Protein AF-A0AAV8YB51-F1 (afdb_monomer_lite)

Sequence (86 aa):
MRQQFGNPEVTRVWKCGNMLTATSKIATKLQPALGQVSRQMSVISGPPQVKISPVEKAIHGVVIAVGMMAIPAWVLVNIKNYRAHE

Secondary structure (DSSP, 8-state):
-------HHHHHHHHHHHHHHHHHHHHHHHHHHHHHHT------PPSPSS---HHHHHHHHHHHHHHHHHHHHHHHHTHHHHTT--

Foldseek 3Di:
DDDDPDDPVVVVVVVVVVVVVVVVVVVVVCVVVVVVVPPPPPPPDDDDPDDDDPVNVVVVVVVVVCVVVVVVVVVVVCPVVVVVVD

pLDDT: mean 74.48, std 19.02, range [39.25, 98.25]

InterPro domains:
  IPR003205 Cytochrome c oxidase, subunit 8 [PF02285] (43-83)
  IPR003205 Cytochrome c oxidase, subunit 8 [PTHR16717] (28-85)
  IPR036548 Cytochrome c oxidase, subunit 8 superfamily [G3DSA:4.10.81.10] (43-84)
  IPR036548 Cytochrome c oxidase, subunit 8 superfamily [SSF81431] (44-84)

Organism: NCBI:txid1265417

Structure (mmCIF, N/CA/C/O backbone):
data_AF-A0AAV8YB51-F1
#
_entry.id   AF-A0AAV8YB51-F1
#
loop_
_atom_site.group_PDB
_atom_site.id
_atom_site.type_symbol
_atom_site.label_atom_id
_atom_site.label_alt_id
_atom_site.label_comp_id
_atom_site.label_asym_id
_atom_site.label_entity_id
_atom_site.label_seq_id
_atom_site.pdbx_PDB_ins_code
_atom_site.Cartn_x
_atom_site.Cartn_y
_atom_site.Cartn_z
_atom_site.occupancy
_atom_site.B_iso_or_equiv
_atom_site.auth_seq_id
_atom_site.auth_comp_id
_atom_site.auth_asym_id
_atom_site.auth_atom_id
_atom_site.pdbx_PDB_model_num
ATOM 1 N N . MET A 1 1 ? -46.144 73.377 9.895 1.00 39.25 1 MET A N 1
ATOM 2 C CA . MET A 1 1 ? -46.520 72.038 10.405 1.00 39.25 1 MET A CA 1
ATOM 3 C C . MET A 1 1 ? -45.304 71.474 11.153 1.00 39.25 1 MET A C 1
ATOM 5 O O . MET A 1 1 ? -44.272 71.344 10.517 1.00 39.25 1 MET A O 1
ATOM 9 N N . ARG A 1 2 ? -45.405 71.330 12.494 1.00 41.34 2 ARG A N 1
ATOM 10 C CA . ARG A 1 2 ? -44.471 70.751 13.515 1.00 41.34 2 ARG A CA 1
ATOM 11 C C . ARG A 1 2 ? -43.027 70.410 13.077 1.00 41.34 2 ARG A C 1
ATOM 13 O O . ARG A 1 2 ? -42.838 69.505 12.282 1.00 41.34 2 ARG A O 1
ATOM 20 N N . GLN A 1 3 ? -41.980 71.121 13.520 1.00 50.25 3 GLN A N 1
ATOM 21 C CA . GLN A 1 3 ? -41.289 71.042 14.835 1.00 50.25 3 GLN A CA 1
ATOM 22 C C . GLN A 1 3 ? -40.950 69.618 15.321 1.00 50.25 3 GLN A C 1
ATOM 24 O O . GLN A 1 3 ? -41.877 68.937 15.740 1.00 50.25 3 GLN A O 1
ATOM 29 N N . GLN A 1 4 ? -39.652 69.240 15.345 1.00 51.16 4 GLN A N 1
ATOM 30 C CA . GLN A 1 4 ? -38.998 68.324 16.320 1.00 51.16 4 GLN A CA 1
ATOM 31 C C . GLN A 1 4 ? -37.441 68.419 16.276 1.00 51.16 4 GLN A C 1
ATOM 33 O O . GLN A 1 4 ? -36.747 67.419 16.124 1.00 51.16 4 GLN A O 1
ATOM 38 N N . PHE A 1 5 ? -36.856 69.616 16.428 1.00 53.09 5 PHE A N 1
ATOM 39 C CA . PHE A 1 5 ? -35.398 69.796 16.619 1.00 53.09 5 PHE A CA 1
ATOM 40 C C . PHE A 1 5 ? -35.088 70.293 18.038 1.00 53.09 5 PHE A C 1
ATOM 42 O O . PHE A 1 5 ? -34.627 71.414 18.227 1.00 53.09 5 PHE A O 1
ATOM 49 N N . GLY A 1 6 ? -35.390 69.484 19.056 1.00 57.84 6 GLY A N 1
ATOM 50 C CA . GLY A 1 6 ? -35.223 69.937 20.441 1.00 57.84 6 GLY A CA 1
ATOM 51 C C . GLY A 1 6 ? -35.391 68.886 21.532 1.00 57.84 6 GLY A C 1
ATOM 52 O O . GLY A 1 6 ? -35.793 69.248 22.630 1.00 57.84 6 GLY A O 1
ATOM 53 N N . ASN A 1 7 ? -35.109 67.604 21.265 1.00 57.62 7 ASN A N 1
ATOM 54 C CA . ASN A 1 7 ? -35.085 66.588 22.322 1.00 57.62 7 ASN A CA 1
ATOM 55 C C . ASN A 1 7 ? -33.644 66.076 22.565 1.00 57.62 7 ASN A C 1
ATOM 57 O O . ASN A 1 7 ? -33.089 65.406 21.687 1.00 57.62 7 ASN A O 1
ATOM 61 N N . PRO A 1 8 ? -33.026 66.350 23.734 1.00 58.59 8 PRO A N 1
ATOM 62 C CA . PRO A 1 8 ? -31.687 65.865 24.080 1.00 58.59 8 PRO A CA 1
ATOM 63 C C . PRO A 1 8 ? -31.623 64.349 24.343 1.00 58.59 8 PRO A C 1
ATOM 65 O O . PRO A 1 8 ? -30.531 63.810 24.538 1.00 58.59 8 PRO A O 1
ATOM 68 N N . GLU A 1 9 ? -32.754 63.637 24.381 1.00 58.44 9 GLU A N 1
ATOM 69 C CA . GLU A 1 9 ? -32.757 62.169 24.353 1.00 58.44 9 GLU A CA 1
ATOM 70 C C . GLU A 1 9 ? -32.413 61.620 22.967 1.00 58.44 9 GLU A C 1
ATOM 72 O O . GLU A 1 9 ? -31.598 60.707 22.854 1.00 58.44 9 GLU A O 1
ATOM 77 N N . VAL A 1 10 ? -32.967 62.197 21.896 1.00 58.22 10 VAL A N 1
ATOM 78 C CA . VAL A 1 10 ? -32.799 61.655 20.535 1.00 58.22 10 VAL A CA 1
ATOM 79 C C . VAL A 1 10 ? -31.347 61.797 20.071 1.00 58.22 10 VAL A C 1
ATOM 81 O O . VAL A 1 10 ? -30.793 60.889 19.454 1.00 58.22 10 VAL A O 1
ATOM 84 N N . THR A 1 11 ? -30.675 62.889 20.442 1.00 57.03 11 THR A N 1
ATOM 85 C CA . THR A 1 11 ? -29.242 63.076 20.161 1.00 57.03 11 THR A CA 1
ATOM 86 C C . THR A 1 11 ? -28.347 62.160 21.000 1.00 57.03 11 THR A C 1
ATOM 88 O O . THR A 1 11 ? -27.294 61.734 20.518 1.00 57.03 11 THR A O 1
ATOM 91 N N . ARG A 1 12 ? -28.764 61.792 22.222 1.00 58.09 12 ARG A N 1
ATOM 92 C CA . ARG A 1 12 ? -28.059 60.796 23.045 1.00 58.09 12 ARG A CA 1
ATOM 93 C C . ARG A 1 12 ? -28.133 59.398 22.435 1.00 58.09 12 ARG A C 1
ATOM 95 O O . ARG A 1 12 ? -27.105 58.730 22.365 1.00 58.09 12 ARG A O 1
ATOM 102 N N . VAL A 1 13 ? -29.288 58.993 21.907 1.00 60.75 13 VAL A N 1
ATOM 103 C CA . VAL A 1 13 ? -29.472 57.670 21.279 1.00 60.75 13 VAL A CA 1
ATOM 104 C C . VAL A 1 13 ? -28.555 57.477 20.062 1.00 60.75 13 VAL A C 1
ATOM 106 O O . VAL A 1 13 ? -27.893 56.445 19.960 1.00 60.75 13 VAL A O 1
ATOM 109 N N . TRP A 1 14 ? -28.419 58.479 19.187 1.00 55.03 14 TRP A N 1
ATOM 110 C CA . TRP A 1 14 ? -27.508 58.399 18.032 1.00 55.03 14 TRP A CA 1
ATOM 111 C C . TRP A 1 14 ? -26.026 58.366 18.429 1.00 55.03 14 TRP A C 1
ATOM 113 O O . TRP A 1 14 ? -25.231 57.650 17.815 1.00 55.03 14 TRP A O 1
ATOM 123 N N . LYS A 1 15 ? -25.641 59.096 19.485 1.00 57.97 15 LYS A N 1
ATOM 124 C CA . LYS A 1 15 ? -24.259 59.086 19.982 1.00 57.97 15 LYS A CA 1
ATOM 125 C C . LYS A 1 15 ? -23.908 57.756 20.658 1.00 57.97 15 LYS A C 1
ATOM 127 O O . LYS A 1 15 ? -22.816 57.242 20.429 1.00 57.97 15 LYS A O 1
ATOM 132 N N . CYS A 1 16 ? -24.843 57.155 21.398 1.00 58.22 16 CYS A N 1
ATOM 133 C CA . CYS A 1 16 ? -24.687 55.817 21.971 1.00 58.22 16 CYS A CA 1
ATOM 134 C C . CYS A 1 16 ? -24.658 54.719 20.892 1.00 58.22 16 CYS A C 1
ATOM 136 O O . CYS A 1 16 ? -23.789 53.853 20.946 1.00 58.22 16 CYS A O 1
ATOM 138 N N . GLY A 1 17 ? -25.524 54.774 19.873 1.00 57.66 17 GLY A N 1
ATOM 139 C CA . GLY A 1 17 ? -25.558 53.781 18.787 1.00 57.66 17 GLY A CA 1
ATOM 140 C C . GLY A 1 17 ? -24.270 53.726 17.953 1.00 57.66 17 GLY A C 1
ATOM 141 O O . GLY A 1 17 ? -23.769 52.641 17.642 1.00 57.66 17 GLY A O 1
ATOM 142 N N . ASN A 1 18 ? -23.668 54.885 17.667 1.00 59.22 18 ASN A N 1
ATOM 143 C CA . ASN A 1 18 ? -22.384 54.955 16.959 1.00 59.22 18 ASN A CA 1
ATOM 144 C C . ASN A 1 18 ? -21.185 54.569 17.849 1.00 59.22 18 ASN A C 1
ATOM 146 O O . ASN A 1 18 ? -20.198 54.022 17.357 1.00 59.22 18 ASN A O 1
ATOM 150 N N . MET A 1 19 ? -21.261 54.801 19.164 1.00 54.53 19 MET A N 1
ATOM 151 C CA . MET A 1 19 ? -20.208 54.403 20.109 1.00 54.53 19 MET A CA 1
ATOM 152 C C . MET A 1 19 ? -20.195 52.884 20.356 1.00 54.53 19 MET A C 1
ATOM 154 O O . MET A 1 19 ? -19.125 52.287 20.456 1.00 54.53 19 MET A O 1
ATOM 158 N N . LEU A 1 20 ? -21.368 52.241 20.367 1.00 55.41 20 LEU A N 1
ATOM 159 C CA . LEU A 1 20 ? -21.516 50.786 20.514 1.00 55.41 20 LEU A CA 1
ATOM 160 C C . LEU A 1 20 ? -21.040 50.006 19.275 1.00 55.41 20 LEU A C 1
ATOM 162 O O . LEU A 1 20 ? -20.602 48.863 19.382 1.00 55.41 20 LEU A O 1
ATOM 166 N N . THR A 1 21 ? -21.078 50.618 18.091 1.00 54.12 21 THR A N 1
ATOM 167 C CA . THR A 1 21 ? -20.609 49.980 16.850 1.00 54.12 21 THR A CA 1
ATOM 168 C C . THR A 1 21 ? -19.098 50.117 16.638 1.00 54.12 21 THR A C 1
ATOM 170 O O . THR A 1 21 ? -18.497 49.223 16.036 1.00 54.12 21 THR A O 1
ATOM 173 N N . ALA A 1 22 ? -18.452 51.159 17.178 1.00 55.38 22 ALA A N 1
ATOM 174 C CA . ALA A 1 22 ? -16.999 51.349 17.089 1.00 55.38 22 ALA A CA 1
ATOM 175 C C . ALA A 1 22 ? -16.196 50.336 17.930 1.00 55.38 22 ALA A C 1
ATOM 177 O O . ALA A 1 22 ? -15.128 49.892 17.508 1.00 55.38 22 ALA A O 1
ATOM 178 N N . THR A 1 23 ? -16.727 49.904 19.077 1.00 55.06 23 THR A N 1
ATOM 179 C CA . THR A 1 23 ? -16.095 48.879 19.927 1.00 55.06 23 THR A CA 1
ATOM 180 C C . THR A 1 23 ? -16.219 47.471 19.337 1.00 55.06 23 THR A C 1
ATOM 182 O O . THR A 1 23 ? -15.300 46.662 19.473 1.00 55.06 23 THR A O 1
ATOM 185 N N . SER A 1 24 ? -17.305 47.189 18.606 1.00 56.03 24 SER A N 1
ATOM 186 C CA . SER A 1 24 ? -17.536 45.870 18.000 1.00 56.03 24 SER A CA 1
ATOM 187 C C . SER A 1 24 ? -16.472 45.497 16.960 1.00 56.03 24 SER A C 1
ATOM 189 O O . SER A 1 24 ? -15.976 44.375 16.963 1.00 56.03 24 SER A O 1
ATOM 191 N N . LYS A 1 25 ? -16.034 46.449 16.123 1.00 56.12 25 LYS A N 1
ATOM 192 C CA . LYS A 1 25 ? -15.083 46.179 15.030 1.00 56.12 25 LYS A CA 1
ATOM 193 C C . LYS A 1 25 ? -13.673 45.851 15.527 1.00 56.12 25 LYS A C 1
ATOM 195 O O . LYS A 1 25 ? -12.965 45.086 14.875 1.00 56.12 25 LYS A O 1
ATOM 200 N N . ILE A 1 26 ? -13.279 46.398 16.677 1.00 57.75 26 ILE A N 1
ATOM 201 C CA . ILE A 1 26 ? -11.995 46.088 17.321 1.00 57.75 26 ILE A CA 1
ATOM 202 C C . ILE A 1 26 ? -12.061 44.696 17.962 1.00 57.75 26 ILE A C 1
ATOM 204 O O . ILE A 1 26 ? -11.140 43.897 17.793 1.00 57.75 26 ILE A O 1
ATOM 208 N N . ALA A 1 27 ? -13.186 44.356 18.599 1.00 56.62 27 ALA A N 1
ATOM 209 C CA . ALA A 1 27 ? -13.411 43.028 19.165 1.00 56.62 27 ALA A CA 1
ATOM 210 C C . ALA A 1 27 ? -13.393 41.921 18.090 1.00 56.62 27 ALA A C 1
ATOM 212 O O . ALA A 1 27 ? -12.766 40.882 18.288 1.00 56.62 27 ALA A O 1
ATOM 213 N N . THR A 1 28 ? -13.990 42.161 16.915 1.00 58.81 28 THR A N 1
ATOM 214 C CA . THR A 1 28 ? -14.014 41.179 15.814 1.00 58.81 28 THR A CA 1
ATOM 215 C C . THR A 1 28 ? -12.638 40.931 15.191 1.00 58.81 28 THR A C 1
ATOM 217 O O . THR A 1 28 ? -12.359 39.834 14.715 1.00 58.81 28 THR A O 1
ATOM 220 N N . LYS A 1 29 ? -11.741 41.923 15.205 1.00 57.56 29 LYS A N 1
ATOM 221 C CA . LYS A 1 29 ? -10.389 41.799 14.629 1.00 57.56 29 LYS A CA 1
ATOM 222 C C . LYS A 1 29 ? -9.402 41.064 15.544 1.00 57.56 29 LYS A C 1
ATOM 224 O O . LYS A 1 29 ? -8.414 40.538 15.044 1.00 57.56 29 LYS A O 1
ATOM 229 N N . LEU A 1 30 ? -9.686 40.980 16.845 1.00 56.62 30 LEU A N 1
ATOM 230 C CA . LEU A 1 30 ? -8.872 40.252 17.832 1.00 56.62 30 LEU A CA 1
ATOM 231 C C . LEU A 1 30 ? -9.306 38.787 18.023 1.00 56.62 30 LEU A C 1
ATOM 233 O O . LEU A 1 30 ? -8.523 37.960 18.486 1.00 56.62 30 LEU A O 1
ATOM 237 N N . GLN A 1 31 ? -10.528 38.437 17.619 1.00 57.53 31 GLN A N 1
ATOM 238 C CA . GLN A 1 31 ? -11.076 37.083 17.756 1.00 57.53 31 GLN A CA 1
ATOM 239 C C . GLN A 1 31 ? -10.366 35.977 16.947 1.00 57.53 31 GLN A C 1
ATOM 241 O O . GLN A 1 31 ? -10.225 34.879 17.493 1.00 57.53 31 GLN A O 1
ATOM 246 N N . PRO A 1 32 ? -9.853 36.182 15.714 1.00 55.75 32 PRO A N 1
ATOM 247 C CA . PRO A 1 32 ? -9.203 35.085 14.998 1.00 55.75 32 PRO A CA 1
ATOM 248 C C . PRO A 1 32 ? -7.829 34.718 15.581 1.00 55.75 32 PRO A C 1
ATOM 250 O O . PRO A 1 32 ? -7.406 33.580 15.419 1.00 55.75 32 PRO A O 1
ATOM 253 N N . ALA A 1 33 ? -7.154 35.620 16.304 1.00 55.25 33 ALA A N 1
ATOM 254 C CA . ALA A 1 33 ? -5.847 35.333 16.904 1.00 55.25 33 ALA A CA 1
ATOM 255 C C . ALA A 1 33 ? -5.948 34.421 18.143 1.00 55.25 33 ALA A C 1
ATOM 257 O O . ALA A 1 33 ? -5.098 33.559 18.343 1.00 55.25 33 ALA A O 1
ATOM 258 N N . LEU A 1 34 ? -7.022 34.545 18.933 1.00 56.03 34 LEU A N 1
ATOM 259 C CA . LEU A 1 34 ? -7.294 33.665 20.079 1.00 56.03 34 LEU A CA 1
ATOM 260 C C . LEU A 1 34 ? -7.998 32.357 19.669 1.00 56.03 34 LEU A C 1
ATOM 262 O O . LEU A 1 34 ? -7.804 31.327 20.310 1.00 56.03 34 LEU A O 1
ATOM 266 N N . GLY A 1 35 ? -8.762 32.357 18.570 1.00 56.00 35 GLY A N 1
ATOM 267 C CA . GLY A 1 35 ? -9.414 31.152 18.036 1.00 56.00 35 GLY A CA 1
ATOM 268 C C . GLY A 1 35 ? -8.475 30.163 17.328 1.00 56.00 35 GLY A C 1
ATOM 269 O O . GLY A 1 35 ? -8.856 29.016 17.099 1.00 56.00 35 GLY A O 1
ATOM 270 N N . GLN A 1 36 ? -7.255 30.578 16.969 1.00 55.78 36 GLN A N 1
ATOM 271 C CA . GLN A 1 36 ? -6.269 29.730 16.278 1.00 55.78 36 GLN A CA 1
ATOM 272 C C . GLN A 1 36 ? -5.381 28.929 17.244 1.00 55.78 36 GLN A C 1
ATOM 274 O O . GLN A 1 36 ? -4.963 27.827 16.898 1.00 55.78 36 GLN A O 1
ATOM 279 N N . VAL A 1 37 ? -5.151 29.421 18.468 1.00 55.56 37 VAL A N 1
ATOM 280 C CA . VAL A 1 37 ? -4.358 28.710 19.495 1.00 55.56 37 VAL A CA 1
ATOM 281 C C . VAL A 1 37 ? -5.081 27.443 19.984 1.00 55.56 37 VAL A C 1
ATOM 283 O O . VAL A 1 37 ? -4.448 26.459 20.348 1.00 55.56 37 VAL A O 1
ATOM 286 N N . SER A 1 38 ? -6.416 27.414 19.900 1.00 57.16 38 SER A N 1
ATOM 287 C CA . SER A 1 38 ? -7.267 26.283 20.307 1.00 57.16 38 SER A CA 1
ATOM 288 C C . SER A 1 38 ? -7.563 25.277 19.176 1.00 57.16 38 SER A C 1
ATOM 290 O O . SER A 1 38 ? -8.460 24.449 19.293 1.00 57.16 38 SER A O 1
ATOM 292 N N . ARG A 1 39 ? -6.814 25.296 18.063 1.00 58.84 39 ARG A N 1
ATOM 293 C CA . ARG A 1 39 ? -6.935 24.272 17.004 1.00 58.84 39 ARG A CA 1
ATOM 294 C C . ARG A 1 39 ? -5.839 23.209 17.040 1.00 58.84 39 ARG A C 1
ATOM 296 O O . ARG A 1 39 ? -5.576 22.561 16.031 1.00 58.84 39 ARG A O 1
ATOM 303 N N . GLN A 1 40 ? -5.268 22.937 18.212 1.00 61.09 40 GLN A N 1
ATOM 304 C CA . GLN A 1 40 ? -4.654 21.632 18.471 1.00 61.09 40 GLN A CA 1
ATOM 305 C C . GLN A 1 40 ? -5.772 20.600 18.680 1.00 61.09 40 GLN A C 1
ATOM 307 O O . GLN A 1 40 ? -6.033 20.145 19.789 1.00 61.09 40 GLN A O 1
ATOM 312 N N . MET A 1 41 ? -6.497 20.283 17.605 1.00 65.38 41 MET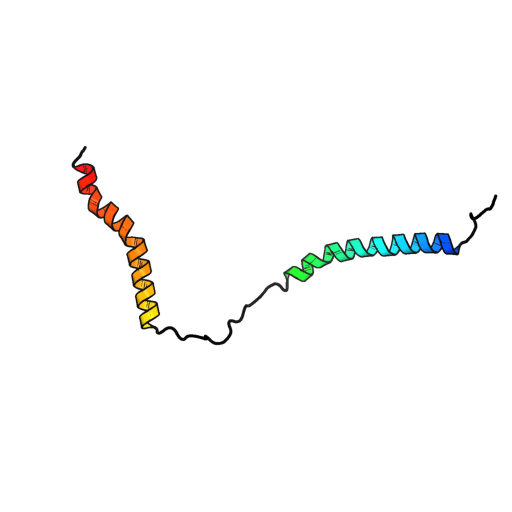 A N 1
ATOM 313 C CA . MET A 1 41 ? -7.514 19.240 17.607 1.00 65.38 41 MET A CA 1
ATOM 314 C C . MET A 1 41 ? -6.791 17.892 17.567 1.00 65.38 41 MET A C 1
ATOM 316 O O . MET A 1 41 ? -6.576 17.317 16.502 1.00 65.38 41 MET A O 1
ATOM 320 N N . SER A 1 42 ? -6.365 17.397 18.730 1.00 73.06 42 SER A N 1
ATOM 321 C CA . SER A 1 42 ? -6.039 15.984 18.867 1.00 73.06 42 SER A CA 1
ATOM 322 C C . SER A 1 42 ? -7.349 15.215 18.741 1.00 73.06 42 SER A C 1
ATOM 324 O O . SER A 1 42 ? -8.138 15.098 19.676 1.00 73.06 42 SER A O 1
ATOM 326 N N . VAL A 1 43 ? -7.630 14.724 17.536 1.00 73.19 43 VAL A N 1
ATOM 327 C CA . VAL A 1 43 ? -8.706 13.756 17.354 1.00 73.19 43 VAL A CA 1
ATOM 328 C C . VAL A 1 43 ? -8.220 12.466 17.997 1.00 73.19 43 VAL A C 1
ATOM 330 O O . VAL A 1 43 ? -7.473 11.695 17.394 1.00 73.19 43 VAL A O 1
ATOM 333 N N . ILE A 1 44 ? -8.589 12.263 19.260 1.00 80.94 44 ILE A N 1
ATOM 334 C CA . ILE A 1 44 ? -8.397 10.974 19.903 1.00 80.94 44 ILE A 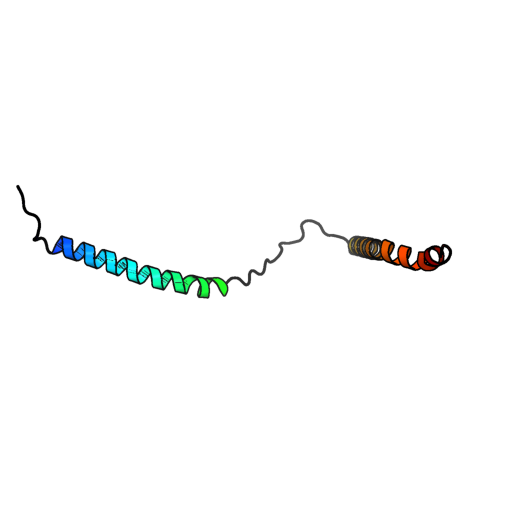CA 1
ATOM 335 C C . ILE A 1 44 ? -9.372 10.005 19.242 1.00 80.94 44 ILE A C 1
ATOM 337 O O . ILE A 1 44 ? -10.590 10.168 19.307 1.00 80.94 44 ILE A O 1
ATOM 341 N N . SER A 1 45 ? -8.830 9.041 18.502 1.00 83.25 45 SER A N 1
ATOM 342 C CA . SER A 1 45 ? -9.661 7.994 17.923 1.00 83.25 45 SER A CA 1
ATOM 343 C C . SER A 1 45 ? -10.242 7.156 19.060 1.00 83.25 45 SER A C 1
ATOM 345 O O . SER A 1 45 ? -9.541 6.789 20.005 1.00 83.25 45 SER A O 1
ATOM 347 N N . GLY A 1 46 ? -11.551 6.904 18.999 1.00 88.56 46 GLY A N 1
ATOM 348 C CA . GLY A 1 46 ? -12.203 5.977 19.916 1.00 88.56 46 GLY A CA 1
ATOM 349 C C . GLY A 1 46 ? -11.663 4.550 19.745 1.00 88.56 46 GLY A C 1
ATOM 350 O O . GLY A 1 46 ? -10.929 4.269 18.792 1.00 88.56 46 GLY A O 1
ATOM 351 N N . PRO A 1 47 ? -12.030 3.623 20.644 1.00 88.38 47 PRO A N 1
ATOM 352 C CA . PRO A 1 47 ? -11.604 2.233 20.551 1.00 88.38 47 PRO A CA 1
ATOM 353 C C . PRO A 1 47 ? -11.922 1.632 19.167 1.00 88.38 47 PRO A C 1
ATOM 355 O O . PRO A 1 47 ? -13.023 1.857 18.648 1.00 88.38 47 PRO A O 1
ATOM 358 N N . PRO A 1 48 ? -10.997 0.862 18.561 1.00 88.69 48 PRO A N 1
ATOM 359 C CA . PRO A 1 48 ? -11.212 0.261 17.249 1.00 88.69 48 PRO A CA 1
ATOM 360 C C . PRO A 1 48 ? -12.471 -0.610 17.234 1.00 88.69 48 PRO A C 1
ATOM 362 O O . PRO A 1 48 ? -12.574 -1.556 18.013 1.00 88.69 48 PRO A O 1
ATOM 365 N N . GLN A 1 49 ? -13.404 -0.314 16.324 1.00 92.31 49 GLN A N 1
ATOM 366 C CA . GLN A 1 49 ? -14.618 -1.121 16.133 1.00 92.31 49 GLN A CA 1
ATOM 367 C C . GLN A 1 49 ? -14.290 -2.492 15.518 1.00 92.31 49 GLN A C 1
ATOM 369 O O . GLN A 1 49 ? -14.934 -3.487 15.830 1.00 92.31 49 GLN A O 1
ATOM 374 N N . VAL A 1 50 ? -13.251 -2.550 14.676 1.00 93.19 50 VAL A N 1
ATOM 375 C CA . VAL A 1 50 ? -12.764 -3.771 14.023 1.00 93.19 50 VAL A CA 1
ATOM 376 C C . VAL A 1 50 ? -11.259 -3.888 14.245 1.00 93.19 50 VAL A C 1
ATOM 378 O O . VAL A 1 50 ? -10.496 -2.971 13.935 1.00 93.19 50 VAL A O 1
ATOM 381 N N . LYS A 1 51 ? -10.820 -5.019 14.808 1.00 91.69 51 LYS A N 1
ATOM 382 C CA . LYS A 1 51 ? -9.402 -5.314 15.039 1.00 91.69 51 LYS A CA 1
ATOM 383 C C . LYS A 1 51 ? -8.816 -5.982 13.800 1.00 91.69 51 LYS A C 1
ATOM 385 O O . LYS A 1 51 ? -9.138 -7.126 13.509 1.00 91.69 51 LYS A O 1
ATOM 390 N N . ILE A 1 52 ? -7.933 -5.272 13.110 1.00 92.69 52 ILE A N 1
ATOM 391 C CA . ILE A 1 52 ? -7.193 -5.803 11.962 1.00 92.69 52 ILE A CA 1
ATOM 392 C C . ILE A 1 52 ? -6.012 -6.619 12.485 1.00 92.69 52 ILE A C 1
ATOM 394 O O . ILE A 1 52 ? -5.226 -6.127 13.306 1.00 92.69 52 ILE A O 1
ATOM 398 N N . SER A 1 53 ? -5.880 -7.857 12.011 1.00 95.88 53 SER A N 1
ATOM 399 C CA . SER A 1 53 ? -4.787 -8.740 12.422 1.00 95.88 53 SER A CA 1
ATOM 400 C C . SER A 1 53 ? -3.428 -8.228 11.902 1.00 95.88 53 SER A C 1
ATOM 40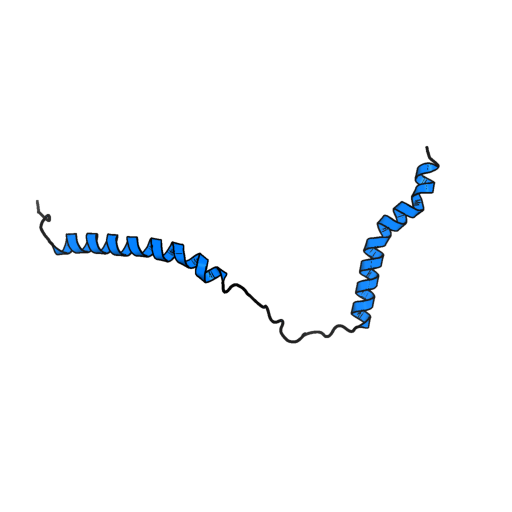2 O O . SER A 1 53 ? -3.365 -7.551 10.872 1.00 95.88 53 SER A O 1
ATOM 404 N N . PRO A 1 54 ? -2.304 -8.531 12.578 1.00 95.06 54 PRO A N 1
ATOM 405 C CA . PRO A 1 54 ? -0.981 -8.135 12.085 1.00 95.06 54 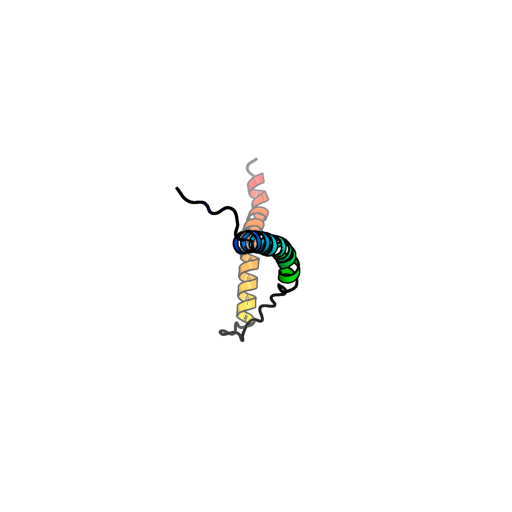PRO A CA 1
ATOM 406 C C . PRO A 1 54 ? -0.668 -8.746 10.713 1.00 95.06 54 PRO A C 1
ATOM 408 O O . PRO A 1 54 ? -0.011 -8.111 9.892 1.00 95.06 54 PRO A O 1
ATOM 411 N N . VAL A 1 55 ? -1.186 -9.948 10.450 1.00 96.81 55 VAL A N 1
ATOM 412 C CA . VAL A 1 55 ? -1.030 -10.645 9.169 1.00 96.81 55 VAL A CA 1
ATOM 413 C C . VAL A 1 55 ? -1.743 -9.886 8.056 1.00 96.81 55 VAL A C 1
ATOM 415 O O . VAL A 1 55 ? -1.157 -9.640 7.010 1.00 96.81 55 VAL A O 1
ATOM 418 N N . GLU A 1 56 ? -2.974 -9.445 8.292 1.00 95.19 56 GLU A N 1
ATOM 419 C CA . GLU A 1 56 ? -3.747 -8.669 7.321 1.00 95.19 56 GLU A CA 1
ATOM 420 C C . GLU A 1 56 ? -3.053 -7.344 6.977 1.00 95.19 56 GLU A C 1
ATOM 422 O O . GLU A 1 56 ? -2.911 -7.003 5.804 1.00 95.19 56 GLU A O 1
ATOM 427 N N . LYS A 1 57 ? -2.487 -6.651 7.977 1.00 96.00 57 LYS A N 1
ATOM 428 C CA . LYS A 1 57 ? -1.649 -5.463 7.735 1.00 96.00 57 LYS A CA 1
ATOM 429 C C . LYS A 1 57 ? -0.425 -5.778 6.878 1.00 96.00 57 LYS A C 1
ATOM 431 O O . LYS A 1 57 ? -0.107 -5.004 5.978 1.00 96.00 57 LYS A O 1
ATOM 436 N N . ALA A 1 58 ? 0.255 -6.892 7.149 1.00 97.75 58 ALA A N 1
ATOM 437 C CA . ALA A 1 58 ? 1.425 -7.303 6.381 1.00 97.75 58 ALA A CA 1
ATOM 438 C C . ALA A 1 58 ? 1.057 -7.620 4.925 1.00 97.75 58 ALA A C 1
ATOM 440 O O . ALA A 1 58 ? 1.722 -7.136 4.012 1.00 97.75 58 ALA A O 1
ATOM 441 N N . ILE A 1 59 ? -0.038 -8.353 4.702 1.00 98.19 59 ILE A N 1
ATOM 442 C CA . ILE A 1 59 ? -0.540 -8.676 3.361 1.00 98.19 59 ILE A CA 1
ATOM 443 C C . ILE A 1 59 ? -0.862 -7.394 2.594 1.00 98.19 59 ILE A C 1
ATOM 445 O O . ILE A 1 59 ? -0.374 -7.219 1.481 1.00 98.19 59 ILE A O 1
ATOM 449 N N . HIS A 1 60 ? -1.613 -6.463 3.190 1.00 97.75 60 HIS A N 1
ATOM 450 C CA . HIS A 1 60 ? -1.912 -5.187 2.539 1.00 97.75 60 HIS A CA 1
ATOM 451 C C . HIS A 1 60 ? -0.648 -4.386 2.222 1.00 97.75 60 HIS A C 1
ATOM 453 O O . HIS A 1 60 ? -0.528 -3.856 1.119 1.00 97.75 60 HIS A O 1
ATOM 459 N N . GLY A 1 61 ? 0.316 -4.344 3.145 1.00 97.19 61 GLY A N 1
ATOM 460 C CA . GLY A 1 61 ? 1.599 -3.681 2.922 1.00 97.19 61 GLY A CA 1
ATOM 461 C C . GLY A 1 61 ? 2.361 -4.266 1.731 1.00 97.19 61 GLY A C 1
ATOM 462 O O . GLY A 1 61 ? 2.817 -3.519 0.868 1.00 97.19 61 GLY A O 1
ATOM 463 N N . VAL A 1 62 ? 2.442 -5.597 1.640 1.00 98.06 62 VAL A N 1
ATOM 464 C CA . VAL A 1 62 ? 3.107 -6.291 0.527 1.00 98.06 62 VAL A CA 1
ATOM 465 C C . VAL A 1 62 ? 2.373 -6.054 -0.789 1.00 98.06 62 VAL A C 1
ATOM 467 O O . VAL A 1 62 ? 3.011 -5.717 -1.783 1.00 98.06 62 VAL A O 1
ATOM 470 N N . VAL A 1 63 ? 1.043 -6.178 -0.806 1.00 98.25 63 VAL A N 1
ATOM 471 C CA . VAL A 1 63 ? 0.230 -5.963 -2.013 1.00 98.25 63 VAL A CA 1
ATOM 472 C C . VAL A 1 63 ? 0.414 -4.545 -2.551 1.00 98.25 63 VAL A C 1
ATOM 474 O O . VAL A 1 63 ? 0.626 -4.371 -3.750 1.00 98.25 63 VAL A O 1
ATOM 477 N N . ILE A 1 64 ? 0.398 -3.536 -1.675 1.00 97.88 64 ILE A N 1
ATOM 478 C CA . ILE A 1 64 ? 0.623 -2.140 -2.066 1.00 97.88 64 ILE A CA 1
ATOM 479 C C . ILE A 1 64 ? 2.048 -1.957 -2.601 1.00 97.88 64 ILE A C 1
ATOM 481 O O . ILE A 1 64 ? 2.223 -1.390 -3.679 1.00 97.88 64 ILE A O 1
ATOM 485 N N . ALA A 1 65 ? 3.062 -2.468 -1.898 1.00 97.50 65 ALA A N 1
ATOM 486 C CA . ALA A 1 65 ? 4.458 -2.318 -2.302 1.00 97.50 65 ALA A CA 1
ATOM 487 C C . ALA A 1 65 ? 4.746 -2.967 -3.667 1.00 97.50 65 ALA A C 1
ATOM 489 O O . ALA A 1 65 ? 5.352 -2.343 -4.539 1.00 97.50 65 ALA A O 1
ATOM 490 N N . VAL A 1 66 ? 4.270 -4.197 -3.880 1.00 97.62 66 VAL A N 1
ATOM 491 C CA . VAL A 1 66 ? 4.412 -4.904 -5.160 1.00 97.62 66 VAL A CA 1
ATOM 492 C C . VAL A 1 66 ? 3.632 -4.186 -6.257 1.00 97.62 66 VAL A C 1
ATOM 494 O O . VAL A 1 66 ? 4.174 -3.981 -7.340 1.00 97.62 66 VAL A O 1
ATOM 497 N N . GLY A 1 67 ? 2.401 -3.746 -5.980 1.00 97.25 67 GLY A N 1
ATOM 498 C CA . GLY A 1 67 ? 1.585 -3.001 -6.938 1.00 97.25 67 GLY A CA 1
ATOM 499 C C . GLY A 1 67 ? 2.258 -1.711 -7.412 1.00 97.25 67 GLY A C 1
ATOM 500 O O . GLY A 1 67 ? 2.284 -1.436 -8.609 1.00 97.25 67 GLY A O 1
ATOM 501 N N . MET A 1 68 ? 2.877 -0.959 -6.496 1.00 97.31 68 MET A N 1
ATOM 502 C CA . MET A 1 68 ? 3.628 0.255 -6.833 1.00 97.31 68 MET A CA 1
ATOM 503 C C . MET A 1 68 ? 4.889 -0.035 -7.660 1.00 97.31 68 MET A C 1
ATOM 505 O O . MET A 1 68 ? 5.233 0.747 -8.543 1.00 97.31 68 MET A O 1
ATOM 509 N N . MET A 1 69 ? 5.571 -1.155 -7.399 1.00 96.94 69 MET A N 1
ATOM 510 C CA . MET A 1 69 ? 6.821 -1.515 -8.079 1.00 96.94 69 MET A CA 1
ATOM 511 C C . MET A 1 69 ? 6.621 -2.278 -9.394 1.00 96.94 69 MET A C 1
ATOM 513 O O . MET A 1 69 ? 7.541 -2.322 -10.207 1.00 96.94 69 MET A O 1
ATOM 517 N N . ALA A 1 70 ? 5.444 -2.855 -9.638 1.00 96.38 70 ALA A N 1
ATOM 518 C CA . ALA A 1 70 ? 5.201 -3.729 -10.785 1.00 96.38 70 ALA A CA 1
ATOM 519 C C . ALA A 1 70 ? 5.433 -3.030 -12.136 1.00 96.38 70 ALA A C 1
ATOM 521 O O . ALA A 1 70 ? 6.146 -3.555 -12.990 1.00 96.38 70 ALA A O 1
ATOM 522 N N . ILE A 1 71 ? 4.873 -1.830 -12.316 1.00 95.50 71 ILE A N 1
ATOM 523 C CA . ILE A 1 71 ? 4.995 -1.052 -13.558 1.00 95.50 71 ILE A CA 1
ATOM 524 C C . ILE A 1 71 ? 6.445 -0.607 -13.807 1.00 95.50 71 ILE A C 1
ATOM 526 O O . ILE A 1 71 ? 6.980 -0.939 -14.868 1.00 95.50 71 ILE A O 1
ATOM 530 N N . PRO A 1 72 ? 7.125 0.102 -12.879 1.00 95.50 72 PRO A N 1
ATOM 531 C CA . PRO A 1 72 ? 8.505 0.515 -13.118 1.00 95.50 72 PRO A CA 1
ATOM 532 C C . PRO A 1 72 ? 9.447 -0.684 -13.286 1.00 95.50 72 PRO A C 1
ATOM 534 O O . PRO A 1 72 ? 10.320 -0.641 -14.150 1.00 95.50 72 PRO A O 1
ATOM 537 N N . ALA A 1 73 ? 9.248 -1.783 -12.548 1.00 96.12 73 ALA A N 1
ATOM 538 C CA . ALA A 1 73 ? 10.041 -2.998 -12.735 1.00 96.12 73 ALA A CA 1
ATOM 539 C C . ALA A 1 73 ? 9.847 -3.598 -14.136 1.00 96.12 73 ALA A C 1
ATOM 541 O O . ALA A 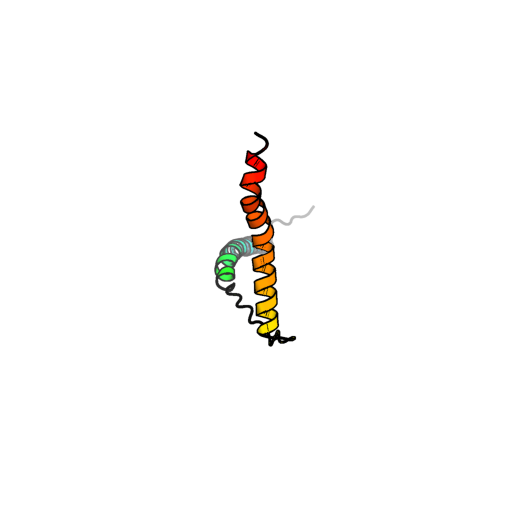1 73 ? 10.826 -3.951 -14.792 1.00 96.12 73 ALA A O 1
ATOM 542 N N . TRP A 1 74 ? 8.606 -3.662 -14.630 1.00 96.44 74 TRP A N 1
ATOM 543 C CA . TRP A 1 74 ? 8.315 -4.156 -15.976 1.00 96.44 74 TRP A CA 1
ATOM 544 C C . TRP A 1 74 ? 8.972 -3.298 -17.062 1.00 96.44 74 TRP A C 1
ATOM 546 O O . TRP A 1 74 ? 9.567 -3.837 -17.996 1.00 96.44 74 TRP A O 1
ATOM 556 N N . VAL A 1 75 ? 8.930 -1.970 -16.919 1.00 95.88 75 VAL A N 1
ATOM 557 C CA . VAL A 1 75 ? 9.591 -1.046 -17.854 1.00 95.88 75 VAL A CA 1
ATOM 558 C C . VAL A 1 75 ? 11.099 -1.292 -17.888 1.00 95.88 75 VAL A C 1
ATOM 560 O O . VAL A 1 75 ? 11.664 -1.424 -18.971 1.00 95.88 75 VAL A O 1
ATOM 563 N N . LEU A 1 76 ? 11.741 -1.407 -16.720 1.00 94.56 76 LEU A N 1
ATOM 564 C CA . LEU A 1 76 ? 13.186 -1.632 -16.621 1.00 94.56 76 LEU A CA 1
ATOM 565 C C . LEU A 1 76 ? 13.613 -2.970 -17.239 1.00 94.56 76 LEU A C 1
ATOM 567 O O . LEU A 1 76 ? 14.619 -3.030 -17.946 1.00 94.56 76 LEU A O 1
ATOM 571 N N . VAL A 1 77 ? 12.837 -4.035 -17.023 1.00 96.00 77 VAL A N 1
ATOM 572 C CA . VAL A 1 77 ? 13.109 -5.356 -17.615 1.00 96.00 77 VAL A CA 1
ATOM 573 C C . VAL A 1 77 ? 13.024 -5.316 -19.146 1.00 96.00 77 VAL A C 1
ATOM 575 O O . VAL A 1 77 ? 13.807 -5.984 -19.821 1.00 96.00 77 VAL A O 1
ATOM 578 N N . ASN A 1 78 ? 12.135 -4.492 -19.707 1.00 95.12 78 ASN A N 1
ATOM 579 C CA . ASN A 1 78 ? 11.922 -4.390 -21.153 1.00 95.12 78 ASN A CA 1
ATOM 580 C C . ASN A 1 78 ? 12.855 -3.402 -21.873 1.00 95.12 78 ASN A C 1
ATOM 582 O O . ASN A 1 78 ? 12.764 -3.281 -23.093 1.00 95.12 78 ASN A O 1
ATOM 586 N N . ILE A 1 79 ? 13.808 -2.759 -21.184 1.00 93.31 79 ILE A N 1
ATOM 587 C CA . ILE A 1 79 ? 14.758 -1.826 -21.825 1.00 93.31 79 ILE A CA 1
ATOM 588 C C . ILE A 1 79 ? 15.504 -2.481 -22.996 1.00 93.31 79 ILE A C 1
ATOM 590 O O . ILE A 1 79 ? 15.715 -1.845 -24.025 1.00 93.31 79 ILE A O 1
ATOM 594 N N . LYS A 1 80 ? 15.885 -3.758 -22.870 1.00 87.75 80 LYS A N 1
ATOM 595 C CA . LYS A 1 80 ? 16.572 -4.486 -23.951 1.00 87.75 80 LYS A CA 1
ATOM 596 C C . LYS A 1 80 ? 15.693 -4.652 -25.191 1.00 87.75 80 LYS A C 1
ATOM 598 O O . LYS A 1 80 ? 16.206 -4.548 -26.296 1.00 87.75 80 LYS A O 1
ATOM 603 N N . ASN A 1 81 ? 14.391 -4.862 -25.001 1.00 90.88 81 ASN A N 1
ATOM 604 C CA . ASN A 1 81 ? 13.440 -4.987 -26.101 1.00 90.88 81 ASN A CA 1
ATOM 605 C C . ASN A 1 81 ? 13.270 -3.645 -26.815 1.00 90.88 81 ASN A C 1
ATOM 607 O O . ASN A 1 81 ? 13.272 -3.608 -28.036 1.00 90.88 81 ASN A O 1
ATOM 611 N N . TYR A 1 82 ? 13.220 -2.533 -26.078 1.00 88.75 82 TYR A N 1
ATOM 612 C CA . TYR A 1 82 ? 13.131 -1.202 -26.687 1.00 88.75 82 TYR A CA 1
ATOM 613 C C . TYR A 1 82 ? 14.354 -0.854 -27.547 1.00 88.75 82 TYR A C 1
ATOM 615 O O . TYR A 1 82 ? 14.206 -0.198 -28.569 1.00 88.75 82 TYR A O 1
ATOM 623 N N . ARG A 1 83 ? 15.540 -1.342 -27.165 1.00 84.94 83 ARG A N 1
ATOM 624 C CA . ARG A 1 83 ? 16.812 -1.122 -27.876 1.00 84.94 83 ARG A CA 1
ATOM 625 C C . ARG A 1 83 ? 17.101 -2.105 -29.014 1.00 84.94 83 ARG A C 1
ATOM 627 O O . ARG A 1 83 ? 18.085 -1.950 -29.719 1.00 84.94 83 ARG A O 1
ATOM 634 N N . ALA A 1 84 ? 16.313 -3.165 -29.163 1.00 82.38 84 ALA A N 1
ATOM 635 C CA . ALA A 1 84 ? 16.487 -4.125 -30.257 1.00 82.38 84 ALA A CA 1
ATOM 636 C C . ALA A 1 84 ? 15.747 -3.697 -31.539 1.00 82.38 84 ALA A C 1
ATOM 638 O O . ALA A 1 84 ? 15.890 -4.341 -32.575 1.00 82.38 84 ALA A O 1
ATOM 639 N N . HIS A 1 85 ? 14.930 -2.646 -31.446 1.00 65.50 85 HIS A N 1
ATOM 640 C CA . HIS A 1 85 ? 14.088 -2.124 -32.521 1.00 65.50 85 HIS A CA 1
ATOM 641 C C . HIS A 1 85 ? 14.557 -0.749 -33.047 1.00 65.50 85 HIS A C 1
ATOM 643 O O . HIS A 1 85 ? 13.812 -0.112 -33.791 1.00 65.50 85 HIS A O 1
ATOM 649 N N . GLU A 1 86 ? 15.762 -0.307 -32.664 1.00 55.34 86 GLU A N 1
ATOM 650 C CA . GLU A 1 86 ? 16.502 0.844 -33.222 1.00 55.34 86 GLU A CA 1
ATOM 651 C C . GLU A 1 86 ? 17.601 0.364 -34.182 1.00 55.34 86 GLU A C 1
ATOM 653 O O . GLU A 1 86 ? 17.813 1.045 -35.211 1.00 55.34 86 GLU A O 1
#

Radius of gyration: 35.94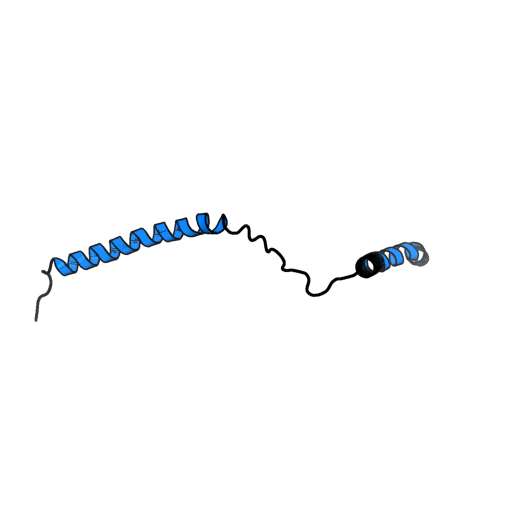 Å; chains: 1; bounding box: 63×83×58 Å